Protein AF-A0A950AJ50-F1 (afdb_monomer_lite)

Structure (mmCIF, N/CA/C/O backbone):
data_AF-A0A950AJ50-F1
#
_entry.id   AF-A0A950AJ50-F1
#
loop_
_atom_site.group_PDB
_atom_site.id
_atom_site.type_symbol
_atom_site.label_atom_id
_atom_site.label_alt_id
_atom_site.label_comp_id
_atom_site.label_asym_id
_atom_site.label_entity_id
_atom_site.label_seq_id
_atom_site.pdbx_PDB_ins_code
_atom_site.Cartn_x
_atom_site.Cartn_y
_atom_site.Cartn_z
_atom_site.occupancy
_atom_site.B_iso_or_equiv
_atom_site.auth_seq_id
_atom_site.auth_comp_id
_atom_site.auth_asym_id
_atom_site.auth_atom_id
_atom_site.pdbx_PDB_model_num
ATOM 1 N N . MET A 1 1 ? -2.187 13.053 -8.690 1.00 51.88 1 MET A N 1
ATOM 2 C CA . MET A 1 1 ? -1.208 11.983 -8.966 1.00 51.88 1 MET A CA 1
ATOM 3 C C . MET A 1 1 ? -1.212 11.673 -10.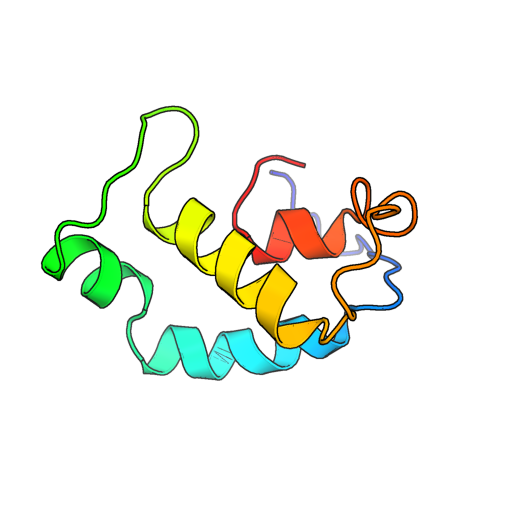462 1.00 51.88 1 MET A C 1
ATOM 5 O O . MET A 1 1 ? -2.127 11.020 -10.945 1.00 51.88 1 MET A O 1
ATOM 9 N N . ASN A 1 2 ? -0.277 12.245 -11.228 1.00 49.97 2 ASN A N 1
ATOM 10 C CA . ASN A 1 2 ? -0.208 12.042 -12.680 1.00 49.97 2 ASN A CA 1
ATOM 11 C C . ASN A 1 2 ? 0.783 10.905 -12.974 1.00 49.97 2 ASN A C 1
ATOM 13 O O . ASN A 1 2 ? 1.988 11.127 -13.072 1.00 49.97 2 ASN A O 1
ATOM 17 N N . LEU A 1 3 ? 0.274 9.675 -13.064 1.00 64.75 3 LEU A N 1
ATOM 18 C CA . LEU A 1 3 ? 1.021 8.497 -13.524 1.00 64.75 3 LEU A CA 1
ATOM 19 C C . LEU A 1 3 ? 1.142 8.534 -15.054 1.00 64.75 3 LEU A C 1
ATOM 21 O O . LEU A 1 3 ? 0.697 7.619 -15.746 1.00 64.75 3 LEU A O 1
ATOM 25 N N . ALA A 1 4 ? 1.674 9.637 -15.588 1.00 73.50 4 ALA A N 1
ATOM 26 C CA . ALA A 1 4 ? 1.788 9.822 -17.023 1.00 73.50 4 ALA A CA 1
ATOM 27 C C . ALA A 1 4 ? 2.582 8.651 -17.629 1.00 73.50 4 ALA A C 1
ATOM 29 O O . ALA A 1 4 ? 3.646 8.296 -17.101 1.00 73.50 4 ALA A O 1
ATOM 30 N N . PRO A 1 5 ? 2.099 8.046 -18.727 1.00 70.56 5 PRO A N 1
ATOM 31 C CA . PRO A 1 5 ? 2.858 7.020 -19.424 1.00 70.56 5 PRO A CA 1
ATOM 32 C C . PRO A 1 5 ? 4.232 7.585 -19.817 1.00 70.56 5 PRO A C 1
ATOM 34 O O . PRO A 1 5 ? 4.321 8.659 -20.406 1.00 70.56 5 PRO A O 1
ATOM 37 N N . GLY A 1 6 ? 5.304 6.880 -19.440 1.00 76.81 6 GLY A N 1
ATOM 38 C CA . GLY A 1 6 ? 6.695 7.308 -19.656 1.00 76.81 6 GLY A CA 1
ATOM 39 C C . GLY A 1 6 ? 7.416 7.868 -18.422 1.00 76.81 6 GLY A C 1
ATOM 40 O O . GLY A 1 6 ? 8.618 8.116 -18.492 1.00 76.81 6 GLY A O 1
ATOM 41 N N . ARG A 1 7 ? 6.739 8.027 -17.277 1.00 80.75 7 ARG A N 1
ATOM 42 C CA . ARG A 1 7 ? 7.395 8.415 -16.020 1.00 80.75 7 ARG A CA 1
ATOM 43 C C . ARG A 1 7 ? 8.146 7.231 -15.401 1.00 80.75 7 ARG A C 1
ATOM 45 O O . ARG A 1 7 ? 7.530 6.236 -15.031 1.00 80.75 7 ARG A O 1
ATOM 52 N N . ALA A 1 8 ? 9.463 7.357 -15.252 1.00 80.50 8 ALA A N 1
ATOM 53 C CA . ALA A 1 8 ? 10.302 6.377 -14.564 1.00 80.50 8 ALA A CA 1
ATOM 54 C C . ALA A 1 8 ? 10.640 6.850 -13.144 1.00 80.50 8 ALA A C 1
ATOM 56 O O . ALA A 1 8 ? 11.033 8.000 -12.948 1.00 80.50 8 ALA A O 1
ATOM 57 N N . LEU A 1 9 ? 10.519 5.950 -12.169 1.00 81.69 9 LEU A N 1
ATOM 58 C CA . LEU A 1 9 ? 10.947 6.174 -10.790 1.00 81.69 9 LEU A CA 1
ATOM 59 C C . LEU A 1 9 ? 12.221 5.379 -10.528 1.00 81.69 9 LEU A C 1
ATOM 61 O O . LEU A 1 9 ? 12.294 4.193 -10.846 1.00 81.69 9 LEU A O 1
ATOM 65 N N . HIS A 1 10 ? 13.219 6.036 -9.946 1.00 80.94 10 HIS A N 1
ATOM 66 C CA . HIS A 1 10 ? 14.473 5.401 -9.564 1.00 80.94 10 HIS A CA 1
ATOM 67 C C . HIS A 1 10 ? 14.476 5.213 -8.055 1.00 80.94 10 HIS A C 1
ATOM 69 O O . HIS A 1 10 ? 14.432 6.184 -7.308 1.00 80.94 10 HIS A O 1
ATOM 75 N N . SER A 1 11 ? 14.535 3.960 -7.615 1.00 83.50 11 SER A N 1
ATOM 76 C CA . SER A 1 11 ? 14.561 3.612 -6.200 1.00 83.50 11 SER A CA 1
ATOM 77 C C . SER A 1 11 ? 15.441 2.393 -5.982 1.00 83.50 11 SER A C 1
ATOM 79 O O . SER A 1 11 ? 15.395 1.427 -6.747 1.00 83.50 11 SER A O 1
ATOM 81 N N . ARG A 1 12 ? 16.222 2.415 -4.898 1.00 80.88 12 ARG A N 1
ATOM 82 C CA . ARG A 1 12 ? 16.988 1.245 -4.437 1.00 80.88 12 ARG A CA 1
ATOM 83 C C . ARG A 1 12 ? 16.085 0.168 -3.829 1.00 80.88 12 ARG A C 1
ATOM 85 O O . ARG A 1 12 ? 16.539 -0.943 -3.584 1.00 80.88 12 ARG A O 1
ATOM 92 N N . LEU A 1 13 ? 14.817 0.503 -3.603 1.00 83.06 13 LEU A N 1
ATOM 93 C CA . LEU A 1 13 ? 13.827 -0.282 -2.876 1.00 83.06 13 LEU A CA 1
ATOM 94 C C . LEU A 1 13 ? 12.644 -0.688 -3.762 1.00 83.06 13 LEU A C 1
ATOM 96 O O . LEU A 1 13 ? 11.642 -1.196 -3.265 1.00 83.06 13 LEU A O 1
ATOM 100 N N . ALA A 1 14 ? 12.770 -0.532 -5.084 1.00 86.94 14 ALA A N 1
ATOM 101 C CA . ALA A 1 14 ? 11.726 -0.864 -6.052 1.00 86.94 14 ALA A CA 1
ATOM 102 C C . ALA A 1 14 ? 11.245 -2.330 -5.970 1.00 86.94 14 ALA A C 1
ATOM 104 O O . ALA A 1 14 ? 10.127 -2.634 -6.381 1.00 86.94 14 ALA A O 1
ATOM 105 N N . GLY A 1 15 ? 12.041 -3.234 -5.384 1.00 87.69 15 GLY A N 1
ATOM 106 C CA . GLY A 1 15 ? 11.638 -4.618 -5.112 1.00 87.69 15 GLY A CA 1
ATOM 107 C C . GLY A 1 15 ? 10.379 -4.743 -4.244 1.00 87.69 15 GLY A C 1
ATOM 108 O O . GLY A 1 15 ? 9.672 -5.742 -4.346 1.00 87.69 15 GLY A O 1
ATOM 109 N N . ILE A 1 16 ? 10.030 -3.717 -3.461 1.00 89.06 16 ILE A N 1
ATOM 110 C CA . ILE A 1 16 ? 8.796 -3.700 -2.669 1.00 89.06 16 ILE A CA 1
ATOM 111 C C . ILE A 1 16 ? 7.525 -3.788 -3.534 1.00 89.06 16 ILE A C 1
ATOM 113 O O . ILE A 1 16 ? 6.515 -4.353 -3.113 1.00 89.06 16 ILE A O 1
ATOM 117 N N . PHE A 1 17 ? 7.576 -3.324 -4.787 1.00 90.50 17 PHE A N 1
ATOM 118 C CA . PHE A 1 17 ? 6.434 -3.395 -5.701 1.00 90.50 17 PHE A CA 1
ATOM 119 C C . PHE A 1 17 ? 6.080 -4.827 -6.119 1.00 90.50 17 PHE A C 1
ATOM 121 O O . PHE A 1 17 ? 4.953 -5.076 -6.549 1.00 90.50 17 PHE A O 1
ATOM 128 N N . LEU A 1 18 ? 6.981 -5.796 -5.922 1.00 91.31 18 LEU A N 1
ATOM 129 C CA . LEU A 1 18 ? 6.692 -7.215 -6.147 1.00 91.31 18 LEU A CA 1
ATOM 130 C C . LEU A 1 18 ? 5.595 -7.748 -5.209 1.00 91.31 18 LEU A C 1
ATOM 132 O O . LEU A 1 18 ? 4.950 -8.746 -5.528 1.00 91.31 18 LEU A O 1
ATOM 136 N N . PHE A 1 19 ? 5.338 -7.070 -4.087 1.00 90.94 19 PHE A N 1
ATOM 137 C CA . PHE A 1 19 ? 4.270 -7.426 -3.152 1.00 90.94 19 PHE A CA 1
ATOM 138 C C . PHE A 1 19 ? 2.897 -6.864 -3.552 1.00 90.94 19 PHE A C 1
ATOM 140 O O . PHE A 1 19 ? 1.883 -7.323 -3.030 1.00 90.94 19 PHE A O 1
ATOM 147 N N . VAL A 1 20 ? 2.813 -5.927 -4.504 1.00 92.31 20 VAL A N 1
ATOM 148 C CA . VAL A 1 20 ? 1.536 -5.305 -4.910 1.00 92.31 20 VAL A CA 1
ATOM 149 C C . VAL A 1 20 ? 0.519 -6.325 -5.449 1.00 92.31 20 VAL A C 1
ATOM 151 O O . VAL A 1 20 ? -0.626 -6.303 -4.992 1.00 92.31 20 VAL A O 1
ATOM 154 N N . PRO A 1 21 ? 0.879 -7.276 -6.340 1.00 93.81 21 PRO A N 1
ATOM 155 C CA . PRO A 1 21 ? -0.068 -8.295 -6.796 1.00 93.81 21 PRO A CA 1
ATOM 156 C C . PRO A 1 21 ? -0.581 -9.189 -5.660 1.00 93.81 21 PRO A C 1
ATOM 158 O O . PRO A 1 21 ? -1.735 -9.614 -5.686 1.00 93.81 21 PRO A O 1
ATOM 161 N N . LEU A 1 22 ? 0.258 -9.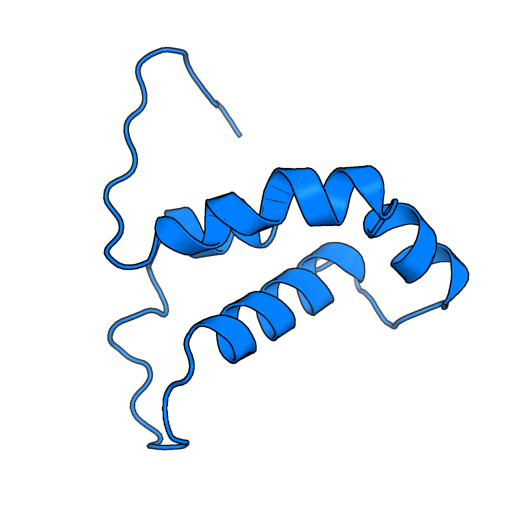466 -4.655 1.00 93.94 22 LEU A N 1
ATOM 162 C CA . LEU A 1 22 ? -0.128 -10.235 -3.472 1.00 93.94 22 LEU A CA 1
ATOM 163 C C . LEU A 1 22 ? -1.144 -9.455 -2.628 1.00 93.94 22 LEU A C 1
ATOM 165 O O . LEU A 1 22 ? -2.198 -9.992 -2.302 1.00 93.94 22 LEU A O 1
ATOM 169 N N . LEU A 1 23 ? -0.853 -8.187 -2.321 1.00 94.12 23 LEU A N 1
ATOM 170 C CA . LEU A 1 23 ? -1.732 -7.306 -1.543 1.00 94.12 23 LEU A CA 1
ATOM 171 C C . LEU A 1 23 ? -3.088 -7.097 -2.231 1.00 94.12 23 LEU A C 1
ATOM 173 O O . LEU A 1 23 ? -4.124 -7.102 -1.568 1.00 94.12 23 LEU A O 1
ATOM 177 N N . SER A 1 24 ? -3.089 -6.987 -3.562 1.00 93.56 24 SER A N 1
ATOM 178 C CA . SER A 1 24 ? -4.314 -6.900 -4.360 1.00 93.56 24 SER A CA 1
ATOM 179 C C . SER A 1 24 ? -5.146 -8.182 -4.281 1.00 93.56 24 SER A C 1
ATOM 181 O O . SER A 1 24 ? -6.343 -8.115 -4.017 1.00 93.56 24 SER A O 1
ATOM 183 N N . ARG A 1 25 ? -4.526 -9.361 -4.441 1.00 95.94 25 ARG A N 1
ATOM 184 C CA . ARG A 1 25 ? -5.226 -10.655 -4.315 1.00 95.94 25 ARG A CA 1
ATOM 185 C C . ARG A 1 25 ? -5.756 -10.908 -2.908 1.00 95.94 25 ARG A C 1
ATOM 187 O O . ARG A 1 25 ? -6.776 -11.569 -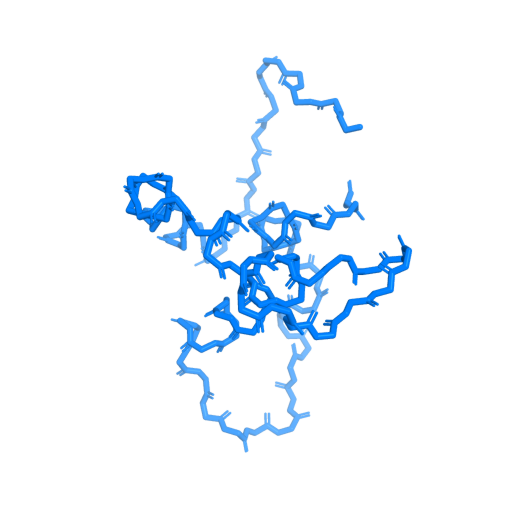2.758 1.00 95.94 25 ARG A O 1
ATOM 194 N N . LEU A 1 26 ? -5.056 -10.397 -1.900 1.00 94.81 26 LEU A N 1
ATOM 195 C CA . LEU A 1 26 ? -5.464 -10.476 -0.505 1.00 94.81 26 LEU A CA 1
ATOM 196 C C . LEU A 1 26 ? -6.681 -9.578 -0.205 1.00 94.81 26 LEU A C 1
ATOM 198 O O . LEU A 1 26 ? -7.354 -9.798 0.797 1.00 94.81 26 LEU A O 1
ATOM 202 N N . GLY A 1 27 ? -6.973 -8.580 -1.050 1.00 94.62 27 GLY A N 1
ATOM 203 C CA . GLY A 1 27 ? -7.966 -7.547 -0.742 1.00 94.62 27 GLY A CA 1
ATOM 204 C C . GLY A 1 27 ? -7.535 -6.719 0.467 1.00 94.62 27 GLY A C 1
ATOM 205 O O . GLY A 1 27 ? -8.320 -6.501 1.388 1.00 94.62 27 GLY A O 1
ATOM 206 N N . PHE A 1 28 ? -6.249 -6.350 0.512 1.00 94.12 28 PHE A N 1
ATOM 207 C CA . PHE A 1 28 ? -5.627 -5.716 1.674 1.00 94.12 28 PHE A CA 1
ATOM 208 C C . PHE A 1 28 ? -6.387 -4.474 2.155 1.00 94.12 28 PHE A C 1
ATOM 210 O O . PHE A 1 28 ? -6.616 -4.320 3.349 1.00 94.12 28 PHE A O 1
ATOM 217 N N . ASP A 1 29 ? -6.812 -3.614 1.234 1.00 91.19 29 ASP A N 1
ATOM 218 C CA . ASP A 1 29 ? -7.626 -2.432 1.516 1.00 91.19 29 ASP A CA 1
ATOM 219 C C . ASP A 1 29 ? -8.895 -2.785 2.302 1.00 91.19 29 ASP A C 1
ATOM 221 O O . ASP A 1 29 ? -9.144 -2.229 3.373 1.00 91.19 29 ASP A O 1
ATOM 225 N N . ARG A 1 30 ? -9.644 -3.777 1.817 1.00 93.62 30 ARG A N 1
ATOM 226 C CA . ARG A 1 30 ? -10.876 -4.246 2.440 1.00 93.62 30 ARG A CA 1
ATOM 227 C C . ARG A 1 30 ? -10.618 -4.844 3.817 1.00 93.62 30 ARG A C 1
ATOM 229 O O . ARG A 1 30 ? -11.338 -4.510 4.752 1.00 93.62 30 ARG A O 1
ATOM 236 N N . LEU A 1 31 ? -9.580 -5.668 3.960 1.00 95.19 31 LEU A N 1
ATOM 237 C CA . LEU A 1 31 ? -9.198 -6.246 5.252 1.00 95.19 31 LEU A CA 1
ATOM 238 C C . LEU A 1 31 ? -8.877 -5.168 6.287 1.00 95.19 31 LEU A C 1
ATOM 240 O O . LEU A 1 31 ? -9.297 -5.268 7.436 1.00 95.19 31 LEU A O 1
ATOM 244 N N . VAL A 1 32 ? -8.144 -4.129 5.884 1.00 94.19 32 VAL A N 1
ATOM 245 C CA . VAL A 1 32 ? -7.791 -3.022 6.776 1.00 94.19 32 VAL A CA 1
ATOM 246 C C . VAL A 1 32 ? -9.030 -2.243 7.208 1.00 94.19 32 VAL A C 1
ATOM 248 O O . VAL A 1 32 ? -9.160 -1.910 8.388 1.00 94.19 32 VAL A O 1
ATOM 251 N N . THR A 1 33 ? -9.944 -1.969 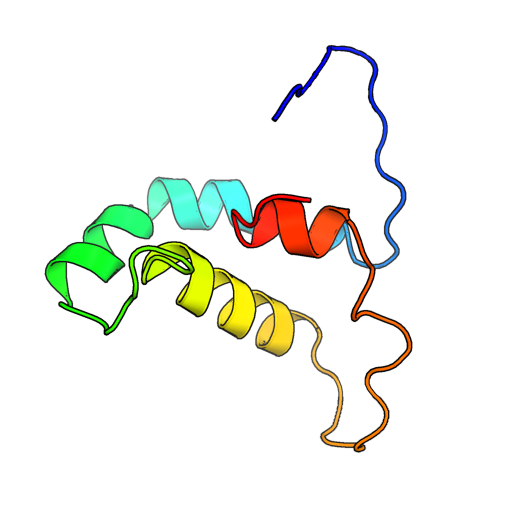6.276 1.00 89.50 33 THR A N 1
ATOM 252 C CA . THR A 1 33 ? -11.206 -1.287 6.576 1.00 89.50 33 THR A CA 1
ATOM 253 C C . THR A 1 33 ? -12.102 -2.126 7.489 1.00 89.50 33 THR A C 1
ATOM 255 O O . THR A 1 33 ? -12.630 -1.599 8.467 1.00 89.50 33 THR A O 1
ATOM 258 N N . GLU A 1 34 ? -12.245 -3.426 7.221 1.00 94.81 34 GLU A N 1
ATOM 259 C CA . GLU A 1 34 ? -13.053 -4.347 8.033 1.00 94.81 34 GLU A CA 1
ATOM 260 C C . GLU A 1 34 ? -12.473 -4.542 9.442 1.00 94.81 34 GLU A C 1
ATOM 262 O O . GLU A 1 34 ? -13.227 -4.657 10.405 1.00 94.81 34 GLU A O 1
ATOM 267 N N . ALA A 1 35 ? -11.146 -4.505 9.590 1.00 95.06 35 ALA A N 1
ATOM 268 C CA . ALA A 1 35 ? -10.467 -4.585 10.884 1.00 95.06 35 ALA A CA 1
ATOM 269 C C . ALA A 1 35 ? -10.548 -3.290 11.718 1.00 95.06 35 ALA A C 1
ATOM 271 O O . ALA A 1 35 ? -10.075 -3.270 12.854 1.00 95.06 35 ALA A O 1
ATOM 272 N N . GLN A 1 36 ? -11.135 -2.216 11.175 1.00 93.31 36 GLN A N 1
ATOM 273 C CA . GLN A 1 36 ? -11.326 -0.929 11.852 1.00 93.31 36 GLN A CA 1
ATOM 274 C C . GLN A 1 36 ? -10.027 -0.327 12.415 1.00 93.31 36 GLN A C 1
ATOM 276 O O . GLN A 1 36 ? -10.015 0.275 13.492 1.00 93.31 36 GLN A O 1
ATOM 281 N N . TYR A 1 37 ? -8.917 -0.477 11.685 1.00 91.62 37 TYR A N 1
ATOM 282 C CA . TYR A 1 37 ? -7.663 0.161 12.076 1.00 91.62 37 TYR A CA 1
ATOM 283 C C . TYR A 1 37 ? -7.800 1.691 12.108 1.00 91.62 37 TYR A C 1
ATOM 285 O O . TYR A 1 37 ? -8.509 2.269 11.278 1.00 91.62 37 TYR A O 1
ATOM 293 N N . PRO A 1 38 ? -7.100 2.369 13.037 1.00 89.75 38 PRO A N 1
ATOM 294 C CA . PRO A 1 38 ? -7.133 3.818 13.110 1.00 89.75 38 PRO A CA 1
ATOM 295 C C . PRO A 1 38 ? -6.514 4.432 11.850 1.00 89.75 38 PRO A C 1
ATOM 297 O O . PRO A 1 38 ? -5.457 4.011 11.380 1.00 89.75 38 PRO A O 1
ATOM 300 N N . GLY A 1 39 ? -7.171 5.463 11.333 1.00 89.25 39 GLY A N 1
ATOM 301 C CA . GLY A 1 39 ? -6.697 6.304 10.242 1.00 89.25 39 GLY A CA 1
ATOM 302 C C . GLY A 1 39 ? -7.208 7.727 10.432 1.00 89.25 39 GLY A C 1
ATOM 303 O O . GLY A 1 39 ? -8.118 7.967 11.225 1.00 89.25 39 GLY A O 1
ATOM 304 N N . SER A 1 40 ? -6.615 8.673 9.717 1.00 91.69 40 SER A N 1
ATOM 305 C CA . SER A 1 40 ? -7.086 10.056 9.656 1.00 91.69 40 SER A CA 1
ATOM 306 C C . SER A 1 40 ? -7.468 10.421 8.227 1.00 91.69 40 SER A C 1
ATOM 308 O O . SER A 1 40 ? -7.143 9.700 7.283 1.00 91.69 40 SER A O 1
ATOM 310 N N . GLU A 1 41 ? -8.127 11.567 8.055 1.00 87.94 41 GLU A N 1
ATOM 311 C CA . GLU A 1 41 ? -8.371 12.123 6.719 1.00 87.94 41 GLU A CA 1
ATOM 312 C C . GLU A 1 41 ? -7.058 12.361 5.958 1.00 87.94 41 GLU A C 1
ATOM 314 O O . GLU A 1 41 ? -6.994 12.151 4.751 1.00 87.94 41 GLU A O 1
ATOM 319 N N . MET A 1 42 ? -5.997 12.757 6.672 1.00 88.56 42 MET A N 1
ATOM 320 C CA . MET A 1 42 ? -4.679 13.011 6.084 1.00 88.56 42 MET A CA 1
ATOM 321 C C . MET A 1 42 ? -3.922 11.724 5.741 1.00 88.56 42 MET A C 1
ATOM 323 O O . MET A 1 42 ? -3.199 11.687 4.749 1.00 88.56 42 MET A O 1
ATOM 327 N N . VAL A 1 43 ? -4.049 10.684 6.569 1.00 90.31 43 VAL A N 1
ATOM 328 C CA . VAL A 1 43 ? -3.381 9.391 6.380 1.00 90.31 43 VAL A CA 1
ATOM 329 C C . VAL A 1 43 ? -4.395 8.275 6.646 1.00 90.31 43 VAL A C 1
ATOM 331 O O . VAL A 1 43 ? -4.587 7.875 7.801 1.00 90.31 43 VAL A O 1
ATOM 334 N N . PRO A 1 44 ? -5.049 7.753 5.592 1.00 92.69 44 PRO A N 1
ATOM 335 C CA . PRO A 1 44 ? -5.984 6.644 5.716 1.00 92.69 44 PRO A CA 1
ATOM 336 C C . PRO A 1 44 ? -5.317 5.396 6.305 1.00 92.69 44 PRO A C 1
ATOM 338 O O . PRO A 1 44 ? -4.124 5.154 6.102 1.00 92.69 44 PRO A O 1
ATOM 341 N N . ALA A 1 45 ? -6.099 4.559 6.990 1.00 94.25 45 ALA A N 1
ATO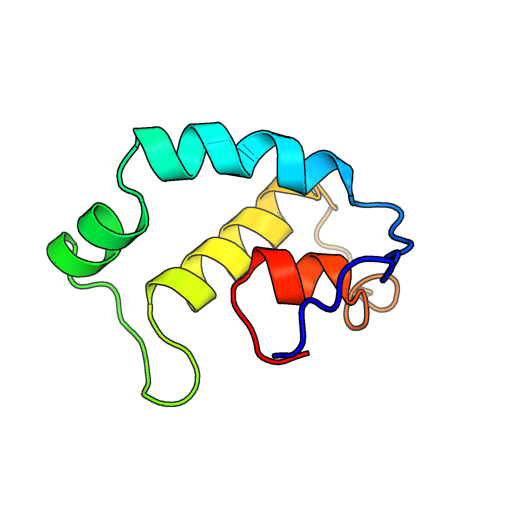M 342 C CA . ALA A 1 45 ? -5.590 3.344 7.630 1.00 94.25 45 ALA A CA 1
ATOM 343 C C . ALA A 1 45 ? -4.828 2.398 6.668 1.00 94.25 45 ALA A C 1
ATOM 345 O O . ALA A 1 45 ? -3.763 1.908 7.058 1.00 94.25 45 ALA A O 1
ATOM 346 N N . PRO A 1 46 ? -5.273 2.173 5.408 1.00 94.25 46 PRO A N 1
ATOM 347 C CA . PRO A 1 46 ? -4.506 1.374 4.452 1.00 94.25 46 PRO A CA 1
ATOM 348 C C . PRO A 1 46 ? -3.127 1.971 4.163 1.00 94.25 46 PRO A C 1
ATOM 350 O O . PRO A 1 46 ? -2.136 1.246 4.192 1.00 94.25 46 PRO A O 1
ATOM 353 N N . SER A 1 47 ? -3.040 3.289 3.965 1.00 92.94 47 SER A N 1
ATOM 354 C CA . SER A 1 47 ? -1.775 3.984 3.703 1.00 92.94 47 SER A CA 1
ATOM 355 C C . SER A 1 47 ? -0.825 3.917 4.899 1.00 92.94 47 SER A C 1
ATOM 357 O O . SER A 1 47 ? 0.373 3.673 4.741 1.00 92.94 47 SER A O 1
ATOM 359 N N . ALA A 1 48 ? -1.354 4.062 6.118 1.00 92.06 48 ALA A N 1
ATOM 360 C CA . ALA A 1 48 ? -0.574 3.901 7.342 1.00 92.06 48 ALA A CA 1
ATOM 361 C C . ALA A 1 48 ? 0.008 2.482 7.459 1.00 92.06 48 ALA A C 1
ATOM 363 O O . ALA A 1 48 ? 1.198 2.313 7.733 1.00 92.06 48 ALA A O 1
ATOM 364 N N . LEU A 1 49 ? -0.802 1.451 7.205 1.00 93.69 49 LEU A N 1
ATOM 365 C CA . LEU A 1 49 ? -0.341 0.066 7.288 1.00 93.69 49 LEU A CA 1
ATOM 366 C C . LEU A 1 49 ? 0.606 -0.318 6.151 1.00 93.69 49 LEU A C 1
ATOM 368 O O . LEU A 1 49 ? 1.566 -1.038 6.409 1.00 93.69 49 LEU A O 1
ATOM 372 N N . LEU A 1 50 ? 0.404 0.182 4.930 1.00 93.00 50 LEU A N 1
ATOM 373 C CA . LEU A 1 50 ? 1.371 0.012 3.842 1.00 93.00 50 LEU A CA 1
ATOM 374 C C . LEU A 1 50 ? 2.701 0.697 4.164 1.00 93.00 50 LEU A C 1
ATOM 376 O O . LEU A 1 50 ? 3.751 0.129 3.878 1.00 93.00 50 LEU A O 1
ATOM 380 N N . SER A 1 51 ? 2.677 1.860 4.821 1.00 90.38 51 SER A N 1
ATOM 381 C CA . SER A 1 51 ? 3.896 2.533 5.292 1.00 90.38 51 SER A CA 1
ATOM 382 C C . SER A 1 51 ? 4.638 1.677 6.321 1.00 90.38 51 SER A C 1
ATOM 384 O O . SER A 1 51 ? 5.847 1.475 6.221 1.00 90.38 51 SER A O 1
ATOM 386 N N . LEU A 1 52 ? 3.916 1.113 7.296 1.00 89.94 52 LEU A N 1
ATOM 387 C CA . LEU A 1 52 ? 4.500 0.207 8.288 1.00 89.94 52 LEU A CA 1
ATOM 388 C C . LEU A 1 52 ? 5.031 -1.080 7.649 1.00 89.94 52 LEU A C 1
ATOM 390 O O . LEU A 1 52 ? 6.118 -1.535 8.004 1.00 89.94 52 LEU A O 1
ATOM 394 N N . LEU A 1 53 ? 4.288 -1.654 6.701 1.00 90.25 53 LEU A N 1
ATOM 395 C CA . LEU A 1 53 ? 4.708 -2.825 5.941 1.00 90.25 53 LEU A CA 1
ATOM 396 C C . LEU A 1 53 ? 5.978 -2.525 5.147 1.00 90.25 53 LEU A C 1
ATOM 398 O O . LEU A 1 53 ? 6.908 -3.324 5.182 1.00 90.25 53 LEU A O 1
ATOM 402 N N . ALA A 1 54 ? 6.048 -1.366 4.494 1.00 88.38 54 ALA A N 1
ATOM 403 C CA . ALA A 1 54 ? 7.243 -0.936 3.792 1.00 88.38 54 ALA A CA 1
ATOM 404 C C . ALA A 1 54 ? 8.438 -0.883 4.735 1.00 88.38 54 ALA A C 1
ATOM 406 O O . ALA A 1 54 ? 9.427 -1.564 4.496 1.00 88.38 54 ALA A O 1
ATOM 407 N N . LEU A 1 55 ? 8.314 -0.204 5.876 1.00 85.31 55 LEU A N 1
ATOM 408 C CA . LEU A 1 55 ? 9.381 -0.156 6.878 1.00 85.31 55 LEU A CA 1
ATOM 409 C C . LEU A 1 55 ? 9.796 -1.544 7.393 1.00 85.31 55 LEU A C 1
ATOM 411 O O . LEU A 1 55 ? 10.965 -1.748 7.711 1.00 85.31 55 LEU A O 1
ATOM 415 N N . LYS A 1 56 ? 8.867 -2.503 7.469 1.00 86.56 56 LYS A N 1
ATOM 416 C CA . LYS A 1 56 ? 9.168 -3.892 7.848 1.00 86.56 56 LYS A CA 1
ATOM 417 C C . LYS A 1 56 ? 9.901 -4.665 6.757 1.00 86.56 56 LYS A C 1
ATOM 419 O O . LYS A 1 56 ? 10.838 -5.384 7.076 1.00 86.56 56 LYS A O 1
ATOM 424 N N . LEU A 1 57 ? 9.496 -4.516 5.499 1.00 84.31 57 LEU A N 1
ATOM 425 C CA . LEU A 1 57 ? 10.123 -5.190 4.359 1.00 84.31 57 LEU A CA 1
ATOM 426 C C . LEU A 1 57 ? 11.527 -4.659 4.055 1.00 84.31 57 LEU A C 1
ATOM 428 O O . LEU A 1 57 ? 12.327 -5.367 3.454 1.00 84.31 57 LEU A O 1
ATOM 432 N N . LEU A 1 58 ? 11.831 -3.434 4.484 1.00 78.31 58 LEU A N 1
ATOM 433 C CA . LEU A 1 58 ? 13.160 -2.840 4.349 1.00 78.31 58 LEU A CA 1
ATOM 434 C C . LEU A 1 58 ? 14.207 -3.429 5.301 1.00 78.31 58 LEU A C 1
ATOM 436 O O . LEU A 1 58 ? 15.383 -3.124 5.130 1.00 78.31 58 LEU A O 1
ATOM 440 N N . ASP A 1 59 ? 13.787 -4.245 6.275 1.00 67.38 59 ASP A N 1
ATOM 441 C CA . ASP A 1 59 ? 14.641 -5.042 7.168 1.00 67.38 59 ASP A CA 1
ATOM 442 C C . ASP A 1 59 ? 15.886 -4.297 7.691 1.00 67.38 59 ASP A C 1
ATOM 444 O O . ASP A 1 59 ? 17.006 -4.805 7.705 1.00 67.38 59 ASP A O 1
ATOM 448 N N . LYS A 1 60 ? 15.713 -3.031 8.095 1.00 59.97 60 LYS A N 1
ATOM 449 C CA . LYS A 1 60 ? 16.799 -2.231 8.671 1.00 59.97 60 LYS A CA 1
ATOM 450 C C . LYS A 1 60 ? 16.777 -2.385 10.189 1.00 59.97 60 LYS A C 1
ATOM 452 O O . LYS A 1 60 ? 15.757 -2.125 10.833 1.00 59.97 60 LYS A O 1
ATOM 457 N N . GLU A 1 61 ? 17.918 -2.756 10.773 1.00 58.88 61 GLU A N 1
ATOM 458 C CA . GLU A 1 61 ? 18.122 -2.694 12.223 1.00 58.88 61 GLU A CA 1
ATOM 459 C C . GLU A 1 61 ? 17.692 -1.323 12.763 1.00 58.88 61 GLU A C 1
ATOM 461 O O . GLU A 1 61 ? 17.911 -0.294 12.118 1.00 58.88 61 GLU A O 1
ATOM 466 N N . ARG A 1 62 ? 17.110 -1.294 13.971 1.00 57.16 62 ARG A N 1
ATOM 467 C CA . ARG A 1 62 ? 16.749 -0.063 14.695 1.00 57.16 62 ARG A CA 1
ATOM 468 C C . ARG A 1 62 ? 18.002 0.742 15.072 1.00 57.16 62 ARG A C 1
ATOM 470 O O . ARG A 1 62 ? 18.392 0.818 16.232 1.00 57.16 62 ARG A O 1
ATOM 477 N N . ARG A 1 63 ? 18.641 1.356 14.085 1.00 53.00 63 ARG A N 1
ATOM 478 C CA . ARG A 1 63 ? 19.667 2.384 14.227 1.00 53.00 63 ARG A CA 1
ATOM 479 C C . ARG A 1 63 ? 18.976 3.676 13.829 1.00 53.00 63 ARG A C 1
ATOM 481 O O . ARG A 1 63 ? 18.464 3.781 12.720 1.00 53.00 63 ARG A O 1
ATOM 488 N N . SER A 1 64 ? 18.922 4.625 14.752 1.00 53.81 64 SER A N 1
ATOM 489 C CA . SER A 1 64 ? 18.118 5.857 14.740 1.00 53.81 64 SER A CA 1
ATOM 490 C C . SER A 1 64 ? 18.360 6.817 13.558 1.00 53.81 64 SER A C 1
ATOM 492 O O . SER A 1 64 ? 17.834 7.922 13.559 1.00 53.81 64 SER A O 1
ATOM 494 N N . HIS A 1 65 ? 19.149 6.415 12.561 1.00 53.00 65 HIS A N 1
ATOM 495 C CA . HIS A 1 65 ? 19.487 7.178 11.369 1.00 53.00 65 HIS A CA 1
ATOM 496 C C . HIS A 1 65 ? 18.756 6.569 10.158 1.00 53.00 65 HIS A C 1
ATOM 498 O O . HIS A 1 65 ? 19.214 5.595 9.553 1.00 53.00 65 HIS A O 1
ATOM 504 N N . ILE A 1 66 ? 17.571 7.109 9.855 1.00 54.34 66 ILE A N 1
ATOM 505 C CA . ILE A 1 66 ? 16.685 6.693 8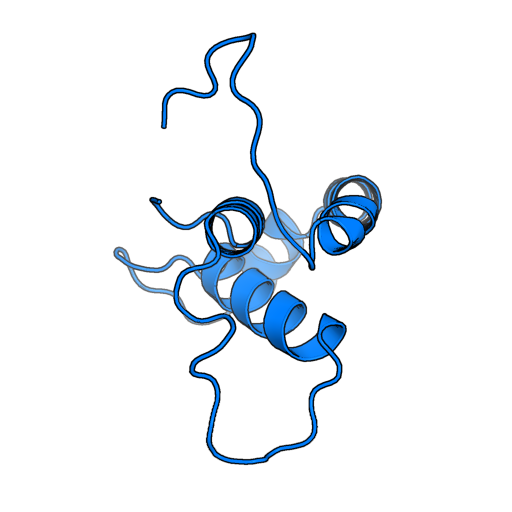.742 1.00 54.34 66 ILE A CA 1
ATOM 506 C C . ILE A 1 66 ? 16.894 7.584 7.493 1.00 54.34 66 ILE A C 1
ATOM 508 O O . ILE A 1 66 ? 16.206 7.429 6.489 1.00 54.34 66 ILE A O 1
ATOM 512 N N . ASP A 1 67 ? 17.880 8.483 7.524 1.00 53.78 67 ASP A N 1
ATOM 513 C CA . ASP A 1 67 ? 18.081 9.560 6.536 1.00 53.78 67 ASP A CA 1
ATOM 514 C C . ASP A 1 67 ? 18.190 9.103 5.068 1.00 53.78 67 ASP A C 1
ATOM 516 O O . ASP A 1 67 ? 17.920 9.880 4.160 1.00 53.78 67 ASP A O 1
ATOM 520 N N . ASP A 1 68 ? 18.498 7.829 4.813 1.00 56.34 68 ASP A N 1
ATOM 521 C CA . ASP A 1 68 ? 18.647 7.298 3.453 1.00 56.34 68 ASP A CA 1
ATOM 522 C C . ASP A 1 68 ? 17.316 7.033 2.715 1.00 56.34 68 ASP A C 1
ATOM 524 O O . ASP A 1 68 ? 17.337 6.828 1.502 1.00 56.34 68 ASP A O 1
ATOM 528 N N . PHE A 1 69 ? 16.163 7.001 3.405 1.00 56.72 69 PHE A N 1
ATOM 529 C CA . PHE A 1 69 ? 14.902 6.489 2.821 1.00 56.72 69 PHE A CA 1
ATOM 530 C C . PHE A 1 69 ? 13.673 7.380 2.998 1.00 56.72 69 PHE A C 1
ATOM 532 O O . PHE A 1 69 ? 12.643 7.124 2.378 1.00 56.72 69 PHE A O 1
ATOM 539 N N . ASN A 1 70 ? 13.761 8.427 3.821 1.00 58.38 70 ASN A N 1
ATOM 540 C CA . ASN A 1 70 ? 12.609 9.275 4.146 1.00 58.38 70 ASN A CA 1
ATOM 541 C C . ASN A 1 70 ? 12.076 10.067 2.929 1.00 58.38 70 ASN A C 1
ATOM 543 O O . ASN A 1 70 ? 10.948 10.546 2.947 1.00 58.38 70 ASN A O 1
ATOM 547 N N . CYS A 1 71 ? 12.873 10.161 1.858 1.00 60.84 71 CYS A N 1
ATOM 548 C CA . CYS A 1 71 ? 12.545 10.871 0.620 1.00 60.84 71 CYS A CA 1
ATOM 549 C C . CYS A 1 71 ? 12.577 9.964 -0.628 1.00 60.84 71 CYS A C 1
ATOM 551 O O . CYS A 1 71 ? 12.814 10.458 -1.730 1.00 60.84 71 CYS A O 1
ATOM 553 N N . ASP A 1 72 ? 12.386 8.645 -0.488 1.00 79.81 72 ASP A N 1
ATOM 554 C CA . ASP A 1 72 ? 12.224 7.778 -1.662 1.00 79.81 72 ASP A CA 1
ATOM 555 C C . ASP A 1 72 ? 10.784 7.870 -2.186 1.00 79.81 72 ASP A C 1
ATOM 557 O O . ASP A 1 72 ? 9.825 7.407 -1.561 1.00 79.81 72 ASP A O 1
ATOM 561 N N . GLU A 1 73 ? 10.637 8.466 -3.366 1.00 83.69 73 GLU A N 1
ATOM 562 C CA . GLU A 1 73 ? 9.344 8.654 -4.014 1.00 83.69 73 GLU A CA 1
ATOM 563 C C . GLU A 1 73 ? 8.613 7.325 -4.277 1.00 83.69 73 GLU A C 1
ATOM 565 O O . GLU A 1 73 ? 7.390 7.234 -4.149 1.00 83.69 73 GLU A O 1
ATOM 570 N N . ALA A 1 74 ? 9.350 6.262 -4.604 1.00 85.75 74 ALA A N 1
ATOM 571 C CA . ALA A 1 74 ? 8.760 4.964 -4.886 1.00 85.75 74 ALA A CA 1
ATOM 572 C C . ALA A 1 74 ? 8.180 4.323 -3.613 1.00 85.75 74 ALA A C 1
ATOM 574 O O . ALA A 1 74 ? 7.164 3.632 -3.686 1.00 85.75 74 ALA A O 1
ATOM 575 N N . LEU A 1 75 ? 8.759 4.591 -2.438 1.00 86.88 75 LEU A N 1
ATOM 576 C CA . LEU A 1 75 ? 8.175 4.160 -1.164 1.00 86.88 75 LEU A CA 1
ATOM 577 C C . LEU A 1 75 ? 6.871 4.893 -0.850 1.00 86.88 75 LEU A C 1
ATOM 579 O O . LEU A 1 75 ? 5.904 4.255 -0.437 1.00 86.88 75 LEU A O 1
ATOM 583 N N . GLY A 1 76 ? 6.823 6.210 -1.063 1.00 87.94 76 GLY A N 1
ATOM 584 C CA . GLY A 1 76 ? 5.594 6.979 -0.857 1.00 87.94 76 GLY A CA 1
ATOM 585 C C . GLY A 1 76 ? 4.482 6.552 -1.818 1.00 87.94 76 GLY A C 1
ATOM 586 O O . GLY A 1 76 ? 3.344 6.353 -1.390 1.00 87.94 76 GLY A O 1
ATOM 587 N N . LEU A 1 77 ? 4.832 6.282 -3.081 1.00 88.88 77 LEU A N 1
ATOM 588 C CA . LEU A 1 77 ? 3.924 5.690 -4.063 1.00 88.88 77 LEU A CA 1
ATOM 589 C C . LEU A 1 77 ? 3.395 4.323 -3.598 1.00 88.88 77 LEU A C 1
ATOM 591 O O . LEU A 1 77 ? 2.190 4.083 -3.663 1.00 88.88 77 LEU A O 1
ATOM 595 N N . PHE A 1 78 ? 4.271 3.436 -3.116 1.00 90.00 78 PHE A N 1
ATOM 596 C CA . PHE A 1 78 ? 3.869 2.127 -2.591 1.00 90.00 78 PHE A CA 1
ATOM 597 C C . PHE A 1 78 ? 2.925 2.256 -1.388 1.00 90.00 78 PHE A C 1
ATOM 599 O O . PHE A 1 78 ? 1.944 1.523 -1.286 1.00 90.00 78 PHE A O 1
ATOM 606 N N . ALA A 1 79 ? 3.193 3.211 -0.497 1.00 90.56 79 ALA A N 1
ATOM 607 C CA . ALA A 1 79 ? 2.378 3.486 0.679 1.00 90.56 79 ALA A CA 1
ATOM 608 C C . ALA A 1 79 ? 1.035 4.171 0.366 1.00 90.56 79 ALA A C 1
ATOM 610 O O . ALA A 1 79 ? 0.245 4.410 1.278 1.00 90.56 79 ALA A O 1
ATOM 611 N N . GLY A 1 80 ? 0.761 4.511 -0.898 1.00 87.81 80 GLY A N 1
ATOM 612 C CA . GLY A 1 80 ? -0.433 5.268 -1.272 1.00 87.81 80 GLY A CA 1
ATOM 613 C C . GLY A 1 80 ? -0.448 6.674 -0.667 1.00 87.81 80 GLY A C 1
ATOM 614 O O . GLY A 1 80 ? -1.519 7.194 -0.356 1.00 87.81 80 GLY A O 1
ATOM 615 N N . LEU A 1 81 ? 0.732 7.259 -0.442 1.00 85.31 81 LEU A N 1
ATOM 616 C CA . LEU A 1 81 ? 0.897 8.638 0.002 1.00 85.31 81 LEU A CA 1
ATOM 617 C C . LEU A 1 81 ? 1.003 9.567 -1.209 1.00 85.31 81 LEU A C 1
ATOM 619 O O . LEU A 1 81 ? 1.409 9.165 -2.300 1.00 85.31 81 LEU A O 1
ATOM 623 N N . ASN A 1 82 ? 0.637 10.831 -1.006 1.00 78.94 82 ASN A N 1
ATOM 624 C CA . ASN A 1 82 ? 0.806 11.854 -2.028 1.00 78.94 82 ASN A CA 1
ATOM 625 C C . ASN A 1 82 ? 2.277 12.296 -2.066 1.00 78.94 82 ASN A C 1
ATOM 627 O O . ASN A 1 82 ? 2.731 12.977 -1.146 1.00 78.94 82 ASN A O 1
ATOM 631 N N . VAL A 1 83 ? 2.988 11.889 -3.118 1.00 69.38 83 VAL A N 1
ATOM 632 C CA . VAL A 1 83 ? 4.379 12.254 -3.431 1.00 69.38 83 VAL A CA 1
ATOM 633 C C . VAL A 1 83 ? 4.477 13.061 -4.717 1.00 69.38 83 VAL A C 1
ATOM 635 O O . VAL A 1 83 ? 3.600 12.882 -5.599 1.00 69.38 83 VAL A O 1
#

Foldseek 3Di:
DCPDPPDDFDDPLLVLCVCVVVCVVVVVVVVQVVVVADADPQGGSQLVVQLVVSVVVVPDDPDVDPPVPPPRPSSCVSSVHDD

pLDDT: mean 82.21, std 13.67, range [49.97, 95.94]

Secondary structure (DSSP, 8-state):
----TT-----TTGGGGGGHHHHHHHTHHHHHHHTT----SSS-HHHHHHHHHHHHHTT--S-S--TTTTT-HHHHHHTT---

Sequence (83 aa):
MNLAPGRALHSRLAGIFLFVPLLSRLGFDRLVTEAQYPGSEMVPAPSALLSLLALKLLDKERRSHIDDFNCDEALGLFAGLNV

Radius of gyration: 13.56 Å; chains: 1; bounding box: 33×24×34 Å